Protein AF-A0A286T342-F1 (afdb_monomer_lite)

Structure (mmCIF, N/CA/C/O backbone):
data_AF-A0A286T342-F1
#
_entry.id   AF-A0A286T342-F1
#
loop_
_atom_site.group_PDB
_atom_site.id
_atom_site.type_symbol
_atom_site.label_atom_id
_atom_site.label_alt_id
_atom_site.label_comp_id
_atom_site.label_asym_id
_atom_site.label_entity_id
_atom_site.label_seq_id
_atom_site.pdbx_PDB_ins_code
_atom_site.Cartn_x
_atom_site.Cartn_y
_atom_site.Cartn_z
_atom_site.occupancy
_atom_site.B_iso_or_equiv
_atom_site.auth_seq_id
_atom_site.auth_comp_id
_atom_site.auth_asym_id
_atom_site.auth_atom_id
_atom_site.pdbx_PDB_model_num
ATOM 1 N N . MET A 1 1 ? 0.610 -14.278 -10.149 1.00 94.75 1 MET A N 1
ATOM 2 C CA . MET A 1 1 ? 1.791 -14.361 -11.038 1.00 94.75 1 MET A CA 1
ATOM 3 C C . MET A 1 1 ? 1.307 -14.224 -12.466 1.00 94.75 1 MET A C 1
ATOM 5 O O . MET A 1 1 ? 0.455 -15.020 -12.847 1.00 94.75 1 MET A O 1
ATOM 9 N N . ILE A 1 2 ? 1.783 -13.229 -13.224 1.00 97.62 2 ILE A N 1
ATOM 10 C CA . ILE A 1 2 ? 1.253 -12.946 -14.575 1.00 97.62 2 ILE A CA 1
ATOM 11 C C . ILE A 1 2 ? 1.541 -14.108 -15.536 1.00 97.62 2 ILE A C 1
ATOM 13 O O . ILE A 1 2 ? 0.712 -14.401 -16.389 1.00 97.62 2 ILE A O 1
ATOM 17 N N . ARG A 1 3 ? 2.636 -14.860 -15.329 1.00 97.88 3 ARG A N 1
ATOM 18 C CA . ARG A 1 3 ? 2.991 -16.021 -16.169 1.00 97.88 3 ARG A CA 1
ATOM 19 C C . ARG A 1 3 ? 1.974 -17.168 -16.157 1.00 97.88 3 ARG A C 1
ATOM 21 O O . ARG A 1 3 ? 2.159 -18.123 -16.893 1.00 97.88 3 ARG A O 1
ATOM 28 N N . ALA A 1 4 ? 0.964 -17.133 -15.283 1.00 97.38 4 ALA A N 1
ATOM 29 C CA . ALA A 1 4 ? -0.158 -18.079 -15.272 1.00 97.38 4 ALA A CA 1
ATOM 30 C C . ALA A 1 4 ? 0.229 -19.580 -15.335 1.00 97.38 4 ALA A C 1
ATOM 32 O O . ALA A 1 4 ? -0.485 -20.386 -15.920 1.00 97.38 4 ALA A O 1
ATOM 33 N N . GLY A 1 5 ? 1.353 -19.963 -14.716 1.00 97.50 5 GLY A N 1
ATOM 34 C CA . GLY A 1 5 ? 1.850 -21.347 -14.700 1.00 97.50 5 GLY A CA 1
ATOM 35 C C . GLY A 1 5 ? 2.885 -21.688 -15.780 1.00 97.50 5 GLY A C 1
ATOM 36 O O . GLY A 1 5 ? 3.392 -22.804 -15.786 1.00 97.50 5 GLY A O 1
ATOM 37 N N . ASP A 1 6 ? 3.263 -20.746 -16.647 1.00 98.00 6 ASP A N 1
ATOM 38 C CA . ASP A 1 6 ? 4.362 -20.926 -17.598 1.00 98.00 6 ASP A CA 1
ATOM 39 C C . ASP A 1 6 ? 5.728 -20.775 -16.908 1.00 98.00 6 ASP A C 1
ATOM 41 O O . ASP A 1 6 ? 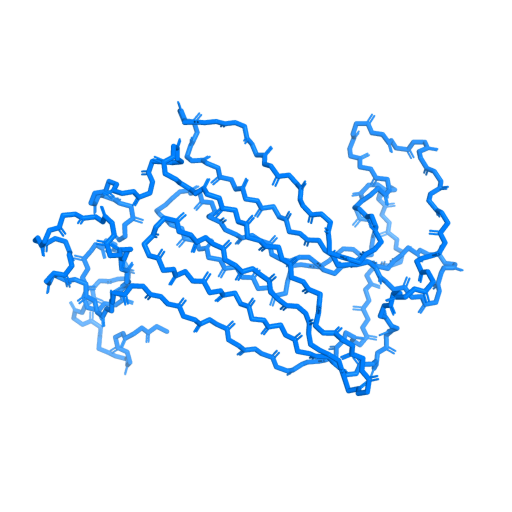6.230 -19.672 -16.681 1.00 98.00 6 ASP A O 1
ATOM 45 N N . TYR A 1 7 ? 6.347 -21.907 -16.576 1.00 96.94 7 TYR A N 1
ATOM 46 C CA . TYR A 1 7 ? 7.645 -21.960 -15.901 1.00 96.94 7 TYR A CA 1
ATOM 47 C C . TYR A 1 7 ? 8.847 -21.655 -16.809 1.00 96.94 7 TYR A C 1
ATOM 49 O O . TYR A 1 7 ? 9.965 -21.557 -16.302 1.00 96.94 7 TYR A O 1
ATOM 57 N N . SER A 1 8 ? 8.653 -21.466 -18.121 1.00 97.69 8 SER A N 1
ATOM 58 C CA . SER A 1 8 ? 9.721 -20.960 -18.994 1.00 97.69 8 SER A CA 1
ATOM 59 C C . SER A 1 8 ? 10.031 -19.480 -18.721 1.00 97.69 8 SER A C 1
ATOM 61 O O . SER A 1 8 ? 11.153 -19.017 -18.946 1.00 97.69 8 SER A O 1
ATOM 63 N N . VAL A 1 9 ? 9.065 -18.744 -18.155 1.00 97.88 9 VAL A N 1
ATOM 64 C CA . VAL A 1 9 ? 9.221 -17.349 -17.737 1.00 97.88 9 VAL A CA 1
ATOM 65 C C . VAL A 1 9 ? 9.747 -17.283 -16.301 1.00 97.88 9 VAL A C 1
ATOM 67 O O . VAL A 1 9 ? 9.142 -17.798 -15.355 1.00 97.88 9 VAL A O 1
ATOM 70 N N . LYS A 1 10 ? 10.885 -16.602 -16.120 1.00 96.88 10 LYS A N 1
ATOM 71 C CA . LYS A 1 10 ? 11.533 -16.423 -14.810 1.00 96.88 10 LYS A CA 1
ATOM 72 C C . LYS A 1 10 ? 10.636 -15.655 -13.836 1.00 96.88 10 LYS A C 1
ATOM 74 O O . LYS A 1 10 ? 9.947 -14.717 -14.220 1.00 96.88 10 LYS A O 1
ATOM 79 N N . ASP A 1 11 ? 10.735 -15.980 -12.548 1.00 95.75 11 ASP A N 1
ATOM 80 C CA . ASP A 1 11 ? 9.989 -15.275 -11.495 1.00 95.75 11 ASP A CA 1
ATOM 81 C C . ASP A 1 11 ? 10.382 -13.796 -11.358 1.00 95.75 11 ASP A C 1
ATOM 83 O O . ASP A 1 11 ? 9.529 -12.953 -11.096 1.00 95.75 11 ASP A O 1
ATOM 87 N N . LYS A 1 12 ? 11.669 -13.475 -11.544 1.00 94.75 12 LYS A N 1
ATOM 88 C CA . LYS A 1 12 ? 12.246 -12.141 -11.308 1.00 94.75 12 LYS A CA 1
ATOM 89 C C . LYS A 1 12 ? 12.705 -11.470 -12.604 1.00 94.75 12 LYS A C 1
ATOM 91 O O . LYS A 1 12 ? 13.171 -12.157 -13.519 1.00 94.75 12 LYS A O 1
ATOM 96 N N . GLY A 1 13 ? 12.695 -10.138 -12.600 1.00 93.44 13 GLY A N 1
ATOM 97 C CA . GLY A 1 13 ? 13.195 -9.290 -13.681 1.00 93.44 13 GLY A CA 1
ATOM 98 C C . GLY A 1 13 ? 12.117 -8.911 -14.696 1.00 93.44 13 GLY A C 1
ATOM 99 O O . GLY A 1 13 ? 11.062 -9.550 -14.749 1.00 93.44 13 GLY A O 1
ATOM 100 N N . VAL A 1 14 ? 12.432 -7.919 -15.536 1.00 94.19 14 VAL A N 1
ATOM 101 C CA . VAL A 1 14 ? 11.503 -7.368 -16.526 1.00 94.19 14 VAL A CA 1
ATOM 102 C C . VAL A 1 14 ? 11.226 -8.414 -17.585 1.00 94.19 14 VAL A C 1
ATOM 104 O O . VAL A 1 14 ? 12.036 -8.675 -18.473 1.00 94.19 14 VAL A O 1
ATOM 107 N N . ASN A 1 15 ? 10.083 -9.065 -17.453 1.00 95.56 15 ASN A N 1
ATOM 108 C CA . ASN A 1 15 ? 9.666 -10.150 -18.316 1.00 95.56 15 ASN A CA 1
ATOM 109 C C . ASN A 1 15 ? 8.139 -10.295 -18.250 1.00 95.56 15 ASN A C 1
ATOM 111 O O . ASN A 1 15 ? 7.447 -9.521 -17.587 1.00 95.56 15 ASN A O 1
ATOM 115 N N . LYS A 1 16 ? 7.603 -11.329 -18.898 1.00 97.25 16 LYS A N 1
ATOM 116 C CA . LYS A 1 16 ? 6.157 -11.567 -18.994 1.00 97.25 16 LYS A CA 1
ATOM 117 C C . LYS A 1 16 ? 5.477 -12.040 -17.701 1.00 97.25 16 LYS A C 1
ATOM 119 O O . LYS A 1 16 ? 4.269 -12.235 -17.697 1.00 97.25 16 LYS A O 1
ATOM 124 N N . ASN A 1 17 ? 6.212 -12.191 -16.602 1.00 97.94 17 ASN A N 1
ATOM 125 C CA . ASN A 1 17 ? 5.662 -12.503 -15.286 1.00 97.94 17 ASN A CA 1
ATOM 126 C C . ASN A 1 17 ? 5.457 -11.267 -14.391 1.00 97.94 17 ASN A C 1
ATOM 128 O O . ASN A 1 17 ? 4.650 -11.327 -13.459 1.00 97.94 17 ASN A O 1
ATOM 132 N N . ASN A 1 18 ? 6.169 -10.175 -14.670 1.00 97.62 18 ASN A N 1
ATOM 133 C CA . ASN A 1 18 ? 6.158 -8.948 -13.875 1.00 97.62 18 ASN A CA 1
ATOM 134 C C . ASN A 1 18 ? 5.621 -7.772 -14.700 1.00 97.62 18 ASN A C 1
ATOM 136 O O . ASN A 1 18 ? 5.380 -7.891 -15.901 1.00 97.62 18 ASN A O 1
ATOM 140 N N . TRP A 1 19 ? 5.398 -6.638 -14.053 1.00 97.56 19 TRP A N 1
ATOM 141 C CA . TRP A 1 19 ? 4.833 -5.434 -14.659 1.00 97.56 19 TRP A CA 1
ATOM 142 C C . TRP A 1 19 ? 5.705 -4.229 -14.322 1.00 97.56 19 TRP A C 1
ATOM 144 O O . TRP A 1 19 ? 6.428 -4.255 -13.330 1.00 97.56 19 TRP A O 1
ATOM 154 N N . ALA A 1 20 ? 5.651 -3.193 -15.152 1.00 97.06 20 ALA A N 1
ATOM 155 C CA . ALA A 1 20 ? 6.478 -2.002 -15.001 1.00 97.06 20 ALA A CA 1
ATOM 156 C C . ALA A 1 20 ? 5.631 -0.729 -15.025 1.00 97.06 20 ALA A C 1
ATOM 158 O O . ALA A 1 20 ? 4.562 -0.706 -15.625 1.00 97.06 20 ALA A O 1
ATOM 159 N N . PHE A 1 21 ? 6.108 0.352 -14.413 1.00 97.31 21 PHE A N 1
ATOM 160 C CA . PHE A 1 21 ? 5.406 1.639 -14.475 1.00 97.31 21 PHE A CA 1
ATOM 161 C C . PHE A 1 21 ? 5.490 2.243 -15.878 1.00 97.31 21 PHE A C 1
ATOM 163 O O . PHE A 1 21 ? 6.533 2.166 -16.526 1.00 97.31 21 PHE A O 1
ATOM 170 N N . SER A 1 22 ? 4.448 2.930 -16.339 1.00 97.94 22 SER A N 1
ATOM 171 C CA . SER A 1 22 ? 4.460 3.631 -17.634 1.00 97.94 22 SER A CA 1
ATOM 172 C C . SER A 1 22 ? 5.481 4.775 -17.710 1.00 97.94 22 SER A C 1
ATOM 174 O O . SER A 1 22 ? 5.816 5.227 -18.809 1.00 97.94 22 SER A O 1
ATOM 176 N N . SER A 1 23 ? 6.037 5.196 -16.569 1.00 97.25 23 SER A N 1
ATOM 177 C CA . SER A 1 23 ? 7.136 6.161 -16.456 1.00 97.25 23 SER A CA 1
ATOM 178 C C . SER A 1 23 ? 8.534 5.572 -16.713 1.00 97.25 23 SER A C 1
ATOM 180 O O . SER A 1 23 ? 9.493 6.338 -16.803 1.00 97.25 23 SER A O 1
ATOM 182 N N . THR A 1 24 ? 8.683 4.245 -16.846 1.00 96.25 24 THR A N 1
ATOM 183 C CA . THR A 1 24 ? 9.964 3.613 -17.222 1.00 96.25 24 THR A CA 1
ATOM 184 C C . THR A 1 24 ? 10.243 3.697 -18.732 1.00 96.25 24 THR A C 1
ATOM 186 O O . THR A 1 24 ? 9.445 4.231 -19.504 1.00 96.25 24 THR A O 1
ATOM 189 N N . THR A 1 25 ? 11.370 3.145 -19.192 1.00 96.38 25 THR A N 1
ATOM 190 C CA . THR A 1 25 ? 11.740 3.115 -20.617 1.00 96.38 25 THR A CA 1
ATOM 191 C C . THR A 1 25 ? 10.763 2.292 -21.466 1.00 96.38 25 THR A C 1
ATOM 193 O O . THR A 1 25 ? 10.174 1.312 -21.007 1.00 96.38 25 THR A O 1
ATOM 196 N N . LYS A 1 26 ? 10.619 2.645 -22.751 1.00 96.50 26 LYS A N 1
ATOM 197 C CA . LYS A 1 26 ? 9.747 1.908 -23.685 1.00 96.50 26 LYS A CA 1
ATOM 198 C C . LYS A 1 26 ? 10.164 0.448 -23.868 1.00 96.50 26 LYS A C 1
ATOM 200 O O . LYS A 1 26 ? 9.295 -0.416 -23.944 1.00 96.50 26 LYS A O 1
ATOM 205 N N . ASP A 1 27 ? 11.462 0.164 -23.837 1.00 96.06 27 ASP A N 1
ATOM 206 C CA . ASP A 1 27 ? 11.975 -1.205 -23.935 1.00 96.06 27 ASP A CA 1
ATOM 207 C C . ASP A 1 27 ? 11.559 -2.069 -22.740 1.00 96.06 27 ASP A C 1
ATOM 209 O O . ASP A 1 27 ? 11.205 -3.234 -22.917 1.00 96.06 27 ASP A O 1
ATOM 213 N N . ALA A 1 28 ? 11.563 -1.507 -21.527 1.00 95.69 28 ALA A N 1
ATOM 214 C CA . ALA A 1 28 ? 11.109 -2.225 -20.341 1.00 95.69 28 ALA A CA 1
ATOM 215 C C . ALA A 1 28 ? 9.585 -2.431 -20.361 1.00 95.69 28 ALA A C 1
ATOM 217 O O . ALA A 1 28 ? 9.120 -3.531 -20.065 1.00 95.69 28 ALA A O 1
ATOM 218 N N . GLN A 1 29 ? 8.816 -1.430 -20.808 1.00 97.00 29 GLN A N 1
ATOM 219 C CA . GLN A 1 29 ? 7.368 -1.572 -21.023 1.00 97.00 29 GLN A CA 1
ATOM 220 C C . GLN A 1 29 ? 7.051 -2.705 -22.015 1.00 97.00 29 GLN A C 1
ATOM 222 O O . GLN A 1 29 ? 6.167 -3.518 -21.761 1.00 97.00 29 GLN A O 1
ATOM 227 N N . ALA A 1 30 ? 7.797 -2.806 -23.121 1.00 97.25 30 ALA A N 1
ATOM 228 C CA . ALA A 1 30 ? 7.594 -3.847 -24.131 1.00 97.25 30 ALA A CA 1
ATOM 229 C C . ALA A 1 30 ? 7.929 -5.264 -23.617 1.00 97.25 30 ALA A C 1
ATOM 231 O O . ALA A 1 30 ? 7.294 -6.249 -24.014 1.00 97.25 30 ALA A O 1
ATOM 232 N N . GLN A 1 31 ? 8.915 -5.382 -22.724 1.00 96.62 31 GLN A N 1
ATOM 233 C CA . GLN A 1 31 ? 9.337 -6.659 -22.136 1.00 96.62 31 GLN A CA 1
ATOM 234 C C . GLN A 1 31 ? 8.409 -7.140 -21.014 1.00 96.62 31 GLN A C 1
ATOM 236 O O . GLN A 1 31 ? 8.209 -8.350 -20.873 1.00 96.62 31 GLN A O 1
ATOM 241 N N . ALA A 1 32 ? 7.813 -6.217 -20.259 1.00 97.31 32 ALA A N 1
ATOM 242 C CA . ALA A 1 32 ? 6.919 -6.523 -19.149 1.00 97.31 32 ALA A CA 1
ATOM 243 C C . ALA A 1 32 ? 5.647 -7.281 -19.587 1.00 97.31 32 ALA A C 1
ATOM 245 O O . ALA A 1 32 ? 5.215 -7.229 -20.745 1.00 97.31 32 ALA A O 1
ATOM 246 N N . GLY A 1 33 ? 5.049 -8.022 -18.654 1.00 97.56 33 GLY A N 1
ATOM 247 C CA . GLY A 1 33 ? 3.745 -8.679 -18.795 1.00 97.56 33 GLY A CA 1
ATOM 248 C C . GLY A 1 33 ? 2.558 -7.733 -18.594 1.00 97.56 33 GLY A C 1
ATOM 249 O O . GLY A 1 33 ? 1.439 -8.073 -18.964 1.00 97.56 33 GLY A O 1
ATOM 250 N N . GLY A 1 34 ? 2.805 -6.541 -18.051 1.00 97.88 34 GLY A N 1
ATOM 251 C CA . GLY A 1 34 ? 1.827 -5.469 -17.891 1.00 97.88 34 GLY A CA 1
ATOM 252 C C . GLY A 1 34 ? 2.516 -4.120 -17.696 1.00 97.88 34 GLY A C 1
ATOM 253 O O . GLY A 1 34 ? 3.690 -4.063 -17.318 1.00 97.88 34 GLY A O 1
ATOM 254 N N . VAL A 1 35 ? 1.789 -3.041 -17.968 1.00 98.06 35 VAL A N 1
ATOM 255 C CA . VAL A 1 35 ? 2.238 -1.670 -17.716 1.00 98.06 35 VAL A CA 1
ATOM 256 C C . VAL A 1 35 ? 1.241 -1.019 -16.773 1.00 98.06 35 VAL A C 1
ATOM 258 O O . VAL A 1 35 ? 0.038 -1.116 -17.016 1.00 98.06 35 VAL A O 1
ATOM 261 N N . ASP A 1 36 ? 1.758 -0.379 -15.724 1.00 98.38 36 ASP A N 1
ATOM 262 C CA . ASP A 1 36 ? 0.985 0.118 -14.588 1.00 98.38 36 ASP A CA 1
ATOM 263 C C . ASP A 1 36 ? 0.177 -0.997 -13.900 1.00 98.38 36 ASP A C 1
ATOM 265 O O . ASP A 1 36 ? 0.379 -2.188 -14.161 1.00 98.38 36 ASP A O 1
ATOM 269 N N . GLY A 1 37 ? -0.684 -0.648 -12.944 1.00 98.25 37 GLY A N 1
ATOM 270 C CA . GLY A 1 37 ? -1.426 -1.681 -12.236 1.00 98.25 37 GLY A CA 1
ATOM 271 C C . GLY A 1 37 ? -2.445 -1.172 -11.236 1.00 98.25 37 GLY A C 1
ATOM 272 O O . GLY A 1 37 ? -2.286 -0.125 -10.611 1.00 98.25 37 GLY A O 1
ATOM 273 N N . THR A 1 38 ? -3.482 -1.982 -11.051 1.00 98.81 38 THR A N 1
ATOM 274 C CA . THR A 1 38 ? -4.502 -1.792 -10.024 1.00 98.81 38 THR A CA 1
ATOM 275 C C . THR A 1 38 ? -4.691 -3.102 -9.273 1.00 98.81 38 THR A C 1
ATOM 277 O O . THR A 1 38 ? -4.965 -4.133 -9.884 1.00 98.81 38 THR A O 1
ATOM 280 N N . LEU A 1 39 ? -4.569 -3.052 -7.948 1.00 98.88 39 LEU A N 1
ATOM 281 C CA . LEU A 1 39 ? -5.002 -4.111 -7.043 1.00 98.88 39 LEU A CA 1
ATOM 282 C C . LEU A 1 39 ? -6.238 -3.627 -6.285 1.00 98.88 39 LEU A C 1
ATOM 284 O O . LEU A 1 39 ? -6.148 -2.674 -5.510 1.00 98.88 39 LEU A O 1
ATOM 288 N N . GLU A 1 40 ? -7.364 -4.300 -6.495 1.00 98.81 40 GLU A N 1
ATOM 289 C CA . GLU A 1 40 ? -8.603 -4.110 -5.740 1.00 98.81 40 GLU A CA 1
ATOM 290 C C . GLU A 1 40 ? -8.907 -5.370 -4.933 1.00 98.81 40 GLU A C 1
ATOM 292 O O . GLU A 1 40 ? -8.781 -6.489 -5.433 1.00 98.81 40 GLU A O 1
ATOM 297 N N . ALA A 1 41 ? -9.303 -5.188 -3.678 1.00 98.88 41 ALA A N 1
ATOM 298 C CA . ALA A 1 41 ? -9.741 -6.279 -2.824 1.00 98.88 41 ALA A CA 1
ATOM 299 C C . ALA A 1 41 ? -10.888 -5.822 -1.930 1.00 98.88 41 ALA A C 1
ATOM 301 O O . ALA A 1 41 ? -10.844 -4.720 -1.384 1.00 98.88 41 ALA A O 1
ATOM 302 N N . THR A 1 42 ? -11.864 -6.706 -1.737 1.00 98.88 42 THR A N 1
ATOM 303 C CA . THR A 1 42 ? -12.911 -6.589 -0.720 1.00 98.88 42 THR A CA 1
ATOM 304 C C . THR A 1 42 ? -12.658 -7.653 0.336 1.00 98.88 42 THR A C 1
ATOM 306 O O . THR A 1 42 ? -12.558 -8.838 0.018 1.00 98.88 42 THR A O 1
ATOM 309 N N . LEU A 1 43 ? -12.516 -7.234 1.589 1.00 98.88 43 LEU A N 1
ATOM 310 C CA . LEU A 1 43 ? -12.172 -8.111 2.700 1.00 98.88 43 LEU A CA 1
ATOM 311 C C . LEU A 1 43 ? -12.786 -7.618 4.010 1.00 98.88 43 LEU A C 1
ATOM 313 O O . LEU A 1 43 ? -13.334 -6.524 4.098 1.00 98.88 43 LEU A O 1
ATOM 317 N N . LYS A 1 44 ? -12.618 -8.426 5.049 1.00 98.75 44 LYS A N 1
ATOM 318 C CA . LYS A 1 44 ? -12.774 -8.038 6.449 1.00 98.75 44 LYS A CA 1
ATOM 319 C C . LYS A 1 44 ? -11.553 -8.523 7.219 1.00 98.75 44 LYS A C 1
ATOM 321 O O . LYS A 1 44 ? -10.931 -9.511 6.826 1.00 98.75 44 LYS A O 1
ATOM 326 N N . ILE A 1 45 ? -11.208 -7.845 8.309 1.00 98.81 45 ILE A N 1
ATOM 327 C CA . ILE A 1 45 ? -10.185 -8.345 9.234 1.00 98.81 45 ILE A CA 1
ATOM 328 C C . ILE A 1 45 ? -10.894 -9.129 10.325 1.00 98.81 45 ILE A C 1
ATOM 330 O O . ILE A 1 45 ? -11.654 -8.551 11.092 1.00 98.81 45 ILE A O 1
ATOM 334 N N . ASP A 1 46 ? -10.670 -10.437 10.395 1.00 98.69 46 ASP A N 1
ATOM 335 C CA . ASP A 1 46 ? -11.322 -11.266 11.415 1.00 98.69 46 ASP A CA 1
ATOM 336 C C . ASP A 1 46 ? -10.622 -11.162 12.776 1.00 98.69 46 ASP A C 1
ATOM 338 O O . ASP A 1 46 ? -11.274 -11.177 13.817 1.00 98.69 46 ASP A O 1
ATOM 342 N N . HIS A 1 47 ? -9.291 -11.044 12.784 1.00 98.31 47 HIS A N 1
ATOM 343 C CA . HIS A 1 47 ? -8.503 -10.986 14.010 1.00 98.31 47 HIS A CA 1
ATOM 344 C C . HIS A 1 47 ? -7.139 -10.321 13.783 1.00 98.31 47 HIS A C 1
ATOM 346 O O . HIS A 1 47 ? -6.554 -10.420 12.703 1.00 98.31 47 HIS A O 1
ATOM 352 N N . THR A 1 48 ? -6.593 -9.706 14.831 1.00 98.00 48 THR A N 1
ATOM 353 C CA . THR A 1 48 ? -5.212 -9.204 14.885 1.00 98.00 48 THR A CA 1
ATOM 354 C C . THR A 1 48 ? -4.542 -9.635 16.182 1.00 98.00 48 THR A C 1
ATOM 356 O O . THR A 1 48 ? -5.212 -9.930 17.165 1.00 98.00 48 THR A O 1
ATOM 359 N N . THR A 1 49 ? -3.212 -9.657 16.227 1.00 97.88 49 THR A N 1
ATOM 360 C CA . THR A 1 49 ? -2.492 -9.987 17.466 1.00 97.88 49 THR A CA 1
ATOM 361 C C . THR A 1 49 ? -2.867 -9.033 18.604 1.00 97.88 49 THR A C 1
ATOM 363 O O . THR A 1 49 ? -2.960 -7.826 18.395 1.00 97.88 49 THR A O 1
ATOM 366 N N . ALA A 1 50 ? -3.052 -9.569 19.813 1.00 94.69 50 ALA A N 1
ATOM 367 C CA . ALA A 1 50 ? -3.366 -8.795 21.021 1.00 94.69 50 ALA A CA 1
ATOM 368 C C . ALA A 1 50 ? -2.185 -8.705 22.011 1.00 94.69 50 ALA A C 1
ATOM 370 O O . ALA A 1 50 ? -2.283 -8.044 23.041 1.00 94.69 50 ALA A O 1
ATOM 371 N N . THR A 1 51 ? -1.064 -9.366 21.706 1.00 96.75 51 THR A N 1
ATOM 372 C CA . THR A 1 51 ? 0.136 -9.449 22.550 1.00 96.75 51 THR A CA 1
ATOM 373 C C . THR A 1 51 ? 1.400 -9.135 21.746 1.00 96.75 51 THR A C 1
ATOM 375 O O . THR A 1 51 ? 1.399 -9.201 20.513 1.00 96.75 51 THR A O 1
ATOM 378 N N . GLY A 1 52 ? 2.475 -8.753 22.440 1.00 96.06 52 GLY A N 1
ATOM 379 C CA . GLY A 1 52 ? 3.759 -8.364 21.847 1.00 96.06 52 GLY A CA 1
ATOM 380 C C . GLY A 1 52 ? 4.210 -6.968 22.278 1.00 96.06 52 GLY A C 1
ATOM 381 O O . GLY A 1 52 ? 3.660 -6.381 23.206 1.00 96.06 52 GLY A O 1
ATOM 382 N N . ASN A 1 53 ? 5.219 -6.421 21.601 1.00 97.69 53 ASN A N 1
ATOM 383 C CA . ASN A 1 53 ? 5.689 -5.064 21.884 1.00 97.69 53 ASN A CA 1
ATOM 384 C C . ASN A 1 53 ? 4.638 -4.021 21.474 1.00 97.69 53 ASN A C 1
ATOM 386 O O . ASN A 1 53 ? 3.976 -4.180 20.448 1.00 97.69 53 ASN A O 1
ATOM 390 N N . VAL A 1 54 ? 4.540 -2.911 22.214 1.00 96.44 54 VAL A N 1
ATOM 391 C CA . VAL A 1 54 ? 3.5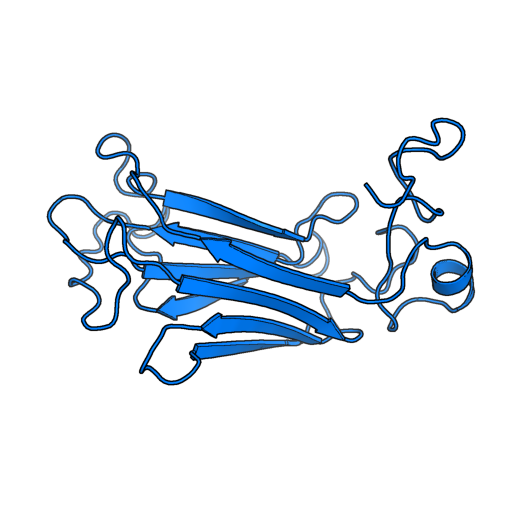27 -1.858 21.984 1.00 96.44 54 VAL A CA 1
ATOM 392 C C . VAL A 1 54 ? 3.535 -1.307 20.558 1.00 96.44 54 VAL A C 1
ATOM 394 O O . VAL A 1 54 ? 2.485 -0.999 20.008 1.00 96.44 54 VAL A O 1
ATOM 397 N N . TYR A 1 55 ? 4.699 -1.258 19.912 1.00 96.75 55 TYR A N 1
ATOM 398 C CA . TYR A 1 55 ? 4.842 -0.804 18.531 1.00 96.75 55 TYR A CA 1
ATOM 399 C C . TYR A 1 55 ? 4.566 -1.892 17.482 1.00 96.75 55 TYR A C 1
ATOM 401 O O . TYR A 1 55 ? 4.630 -1.602 16.293 1.00 96.75 55 TYR A O 1
ATOM 409 N N . GLN A 1 56 ? 4.285 -3.136 17.890 1.00 97.88 56 GLN A N 1
ATOM 410 C CA . GLN A 1 56 ? 4.025 -4.285 17.014 1.00 97.88 56 GLN A CA 1
ATOM 411 C C . GLN A 1 56 ? 2.575 -4.764 17.042 1.00 97.88 56 GLN A C 1
ATOM 413 O O . GLN A 1 56 ? 2.061 -5.121 15.981 1.00 97.88 56 GLN A O 1
ATOM 418 N N . ILE A 1 57 ? 1.947 -4.760 18.222 1.00 97.44 57 ILE A N 1
ATOM 419 C CA . ILE A 1 57 ? 0.620 -5.342 18.464 1.00 97.44 57 ILE A CA 1
ATOM 420 C C . ILE A 1 57 ? -0.419 -4.822 17.465 1.00 97.44 57 ILE A C 1
ATOM 422 O O . ILE A 1 57 ? -0.461 -3.623 17.152 1.00 97.44 57 ILE A O 1
ATOM 426 N N . GLY A 1 58 ? -1.274 -5.737 17.004 1.00 98.06 58 GLY A N 1
ATOM 427 C CA . GLY A 1 58 ? -2.482 -5.408 16.265 1.00 98.06 58 GLY A CA 1
ATOM 428 C C . GLY A 1 58 ? -2.275 -5.138 14.783 1.00 98.06 58 GLY A C 1
ATOM 429 O O . GLY A 1 58 ? -3.246 -4.842 14.099 1.00 98.06 58 GLY A O 1
ATOM 430 N N . ARG A 1 59 ? -1.035 -5.189 14.283 1.00 98.31 59 ARG A N 1
ATOM 431 C CA . ARG A 1 59 ? -0.682 -4.793 12.911 1.00 98.31 59 ARG A CA 1
ATOM 432 C C . ARG A 1 59 ? -0.698 -5.969 11.946 1.00 98.31 59 ARG A C 1
ATOM 434 O O . ARG A 1 59 ? -0.148 -7.025 12.246 1.00 98.31 59 ARG A O 1
ATOM 441 N N . VAL A 1 60 ? -1.218 -5.733 10.747 1.00 98.69 60 VAL A N 1
ATOM 442 C CA . VAL A 1 60 ? -1.164 -6.665 9.615 1.00 98.69 60 VAL A CA 1
ATOM 443 C C . VAL A 1 60 ? -1.020 -5.888 8.304 1.00 98.69 60 VAL A C 1
ATOM 445 O O . VAL A 1 60 ? -1.663 -4.855 8.128 1.00 98.69 60 VAL A O 1
ATOM 448 N N . ILE A 1 61 ? -0.162 -6.361 7.395 1.00 98.88 61 ILE A N 1
ATOM 449 C CA . ILE A 1 61 ? -0.102 -5.870 6.008 1.00 98.88 61 ILE A CA 1
ATOM 450 C C . ILE A 1 61 ? -1.141 -6.641 5.201 1.00 98.88 61 ILE A C 1
ATOM 452 O O . ILE A 1 61 ? -1.162 -7.868 5.248 1.00 98.88 61 ILE A O 1
ATOM 456 N N . ILE A 1 62 ? -1.987 -5.927 4.464 1.00 98.88 62 ILE A N 1
ATOM 457 C CA . ILE A 1 62 ? -3.132 -6.506 3.739 1.00 98.88 62 ILE A CA 1
ATOM 458 C C . ILE A 1 62 ? -3.036 -6.347 2.220 1.00 98.88 62 ILE A C 1
ATOM 460 O O . ILE A 1 62 ? -3.840 -6.924 1.493 1.00 98.88 62 ILE A O 1
ATOM 464 N N . GLY A 1 63 ? -2.060 -5.579 1.738 1.00 98.81 63 GLY A N 1
ATOM 465 C CA . GLY A 1 63 ? -1.797 -5.357 0.321 1.00 98.81 63 GLY A CA 1
ATOM 466 C C . GLY A 1 63 ? -0.437 -4.697 0.127 1.00 98.81 63 GLY A C 1
ATOM 467 O O . GLY A 1 63 ? 0.019 -3.938 0.986 1.00 98.81 63 GLY A O 1
ATOM 468 N N . GLN A 1 64 ? 0.226 -5.003 -0.985 1.00 98.81 64 GLN A N 1
ATOM 469 C CA . GLN A 1 64 ? 1.566 -4.495 -1.259 1.00 98.81 64 GLN A CA 1
ATOM 470 C C . GLN A 1 64 ? 1.871 -4.410 -2.754 1.00 98.81 64 GLN A C 1
ATOM 472 O O . GLN A 1 64 ? 1.353 -5.187 -3.554 1.00 98.81 64 GLN A O 1
ATOM 477 N N . ILE A 1 65 ? 2.781 -3.501 -3.094 1.00 98.56 65 ILE A N 1
ATOM 478 C CA . ILE A 1 65 ? 3.571 -3.530 -4.324 1.00 98.56 65 ILE A CA 1
ATOM 479 C C . ILE A 1 65 ? 5.010 -3.783 -3.885 1.00 98.56 65 ILE A C 1
ATOM 481 O O . ILE A 1 65 ? 5.506 -3.096 -2.995 1.00 98.56 65 ILE A O 1
ATOM 485 N N . HIS A 1 66 ? 5.676 -4.751 -4.509 1.00 97.31 66 HIS A N 1
ATOM 486 C CA . HIS A 1 66 ? 7.058 -5.105 -4.204 1.00 97.31 66 HIS A CA 1
ATOM 487 C C . HIS A 1 66 ? 7.880 -5.064 -5.497 1.00 97.31 66 HIS A C 1
ATOM 489 O O . HIS A 1 66 ? 7.524 -5.729 -6.468 1.00 97.31 66 HIS A O 1
ATOM 495 N N . ALA A 1 67 ? 8.956 -4.274 -5.509 1.00 95.31 67 ALA A N 1
ATOM 496 C CA . ALA A 1 67 ? 9.895 -4.184 -6.629 1.00 95.31 67 ALA A CA 1
ATOM 497 C C . ALA A 1 67 ? 11.033 -5.211 -6.454 1.00 95.31 67 ALA A C 1
ATOM 499 O O . ALA A 1 67 ? 10.890 -6.203 -5.742 1.00 95.31 67 ALA A O 1
ATOM 500 N N . THR A 1 68 ? 12.201 -5.009 -7.065 1.00 92.81 68 THR A N 1
ATOM 501 C CA . THR A 1 68 ? 13.330 -5.946 -6.899 1.00 92.81 68 THR A CA 1
ATOM 502 C C . THR A 1 68 ? 13.822 -6.072 -5.445 1.00 92.81 68 THR A C 1
ATOM 504 O O . THR A 1 68 ? 14.257 -7.157 -5.049 1.00 92.81 68 THR A O 1
ATOM 507 N N . LYS A 1 69 ? 13.818 -4.981 -4.661 1.00 94.19 69 LYS A N 1
ATOM 508 C CA . LYS A 1 69 ? 14.400 -4.940 -3.298 1.00 94.19 69 LYS A CA 1
ATOM 509 C C . LYS A 1 69 ? 13.660 -4.080 -2.271 1.00 94.19 69 LYS A C 1
ATOM 511 O O . LYS A 1 69 ? 13.979 -4.202 -1.095 1.00 94.19 69 LYS A O 1
ATOM 516 N N . ASP A 1 70 ? 12.774 -3.208 -2.724 1.00 96.88 70 ASP A N 1
ATOM 517 C CA . ASP A 1 70 ? 12.128 -2.166 -1.926 1.00 96.88 70 ASP A CA 1
ATOM 518 C C . ASP A 1 70 ? 10.611 -2.223 -2.219 1.00 96.88 70 ASP A C 1
ATOM 520 O O . ASP A 1 70 ? 10.195 -2.789 -3.246 1.00 96.88 70 ASP A O 1
ATOM 524 N N . GLU A 1 71 ? 9.775 -1.656 -1.348 1.00 98.06 71 GLU A N 1
ATOM 525 C CA . GLU A 1 71 ? 8.313 -1.721 -1.500 1.00 98.06 71 GLU A CA 1
ATOM 526 C C . GLU A 1 71 ? 7.660 -0.363 -1.823 1.00 98.06 71 GLU A C 1
ATOM 528 O O . GLU A 1 71 ? 7.415 0.448 -0.921 1.00 98.06 71 GLU A O 1
ATOM 533 N N . PRO A 1 72 ? 7.254 -0.117 -3.092 1.00 98.31 72 PRO A N 1
ATOM 534 C CA . PRO A 1 72 ? 6.512 1.090 -3.455 1.00 98.31 72 PRO A CA 1
ATOM 535 C C . PRO A 1 72 ? 5.270 1.344 -2.595 1.00 98.31 72 PRO A C 1
ATOM 537 O O . PRO A 1 72 ? 4.908 2.501 -2.382 1.00 98.31 72 PRO A O 1
ATOM 540 N N . CYS A 1 73 ? 4.612 0.291 -2.102 1.00 98.81 73 CYS A N 1
ATOM 541 C CA . CYS A 1 73 ? 3.478 0.417 -1.195 1.00 98.81 73 CYS A CA 1
ATOM 542 C C . CYS A 1 73 ? 3.369 -0.799 -0.271 1.00 98.81 73 CYS A C 1
ATOM 544 O O . CYS A 1 73 ? 3.394 -1.935 -0.743 1.00 98.81 73 CYS A O 1
ATOM 546 N N . ARG A 1 74 ? 3.148 -0.559 1.025 1.00 98.88 74 ARG A N 1
ATOM 547 C CA . ARG A 1 74 ? 2.670 -1.567 1.985 1.00 98.88 74 ARG A CA 1
ATOM 548 C C . ARG A 1 74 ? 1.487 -0.993 2.754 1.00 98.88 74 ARG A C 1
ATOM 550 O O . ARG A 1 74 ? 1.658 -0.032 3.502 1.00 98.88 74 ARG A O 1
ATOM 557 N N . LEU A 1 75 ? 0.297 -1.550 2.547 1.00 98.94 75 LEU A N 1
ATOM 558 C CA . LEU A 1 75 ? -0.952 -1.12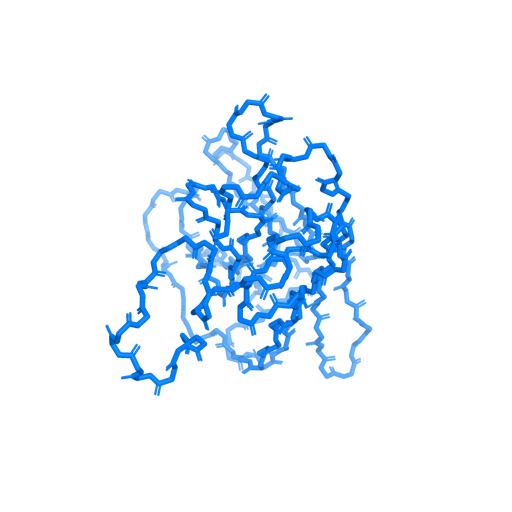8 3.181 1.00 98.94 75 LEU A CA 1
ATOM 559 C C . LEU A 1 75 ? -1.195 -1.938 4.454 1.00 98.94 75 LEU A C 1
ATOM 561 O O . LEU A 1 75 ? -1.201 -3.168 4.421 1.00 98.94 75 LEU A O 1
ATOM 565 N N . TYR A 1 76 ? -1.423 -1.243 5.563 1.00 98.94 76 TYR A N 1
ATOM 566 C CA . TYR A 1 76 ? -1.588 -1.814 6.891 1.00 98.94 76 TYR A CA 1
ATOM 567 C C . TYR A 1 76 ? -3.006 -1.605 7.420 1.00 98.94 76 TYR A C 1
ATOM 569 O O . TYR A 1 76 ? -3.589 -0.531 7.261 1.00 98.94 76 TYR A O 1
ATOM 577 N N . TYR A 1 77 ? -3.492 -2.608 8.147 1.00 98.88 77 TYR A N 1
ATOM 578 C CA . TYR A 1 77 ? -4.524 -2.459 9.168 1.00 98.88 77 TYR A CA 1
ATOM 579 C C . TYR A 1 77 ? -3.880 -2.569 10.551 1.00 98.88 77 TYR A C 1
ATOM 581 O O . TYR A 1 77 ? -2.950 -3.362 10.750 1.00 98.88 77 TYR A O 1
ATOM 589 N N . ARG A 1 78 ? -4.376 -1.791 11.517 1.00 98.75 78 ARG A N 1
ATOM 590 C CA . ARG A 1 78 ? -3.965 -1.912 12.916 1.00 98.75 78 ARG A CA 1
ATOM 591 C C . ARG A 1 78 ? -5.108 -1.703 13.896 1.00 98.75 78 ARG A C 1
ATOM 593 O O . ARG A 1 78 ? -5.667 -0.614 13.923 1.00 98.75 78 ARG A O 1
ATOM 600 N N . LEU A 1 79 ? -5.346 -2.664 14.784 1.00 98.56 79 LEU A N 1
ATOM 601 C CA . LEU A 1 79 ? -6.252 -2.508 15.926 1.00 98.56 79 LEU A CA 1
ATOM 602 C C . LEU A 1 79 ? -5.490 -2.625 17.249 1.00 98.56 79 LEU A C 1
ATOM 604 O O . LEU A 1 79 ? -4.860 -3.646 17.511 1.00 98.56 79 LEU A O 1
ATOM 608 N N . LEU A 1 80 ? -5.527 -1.586 18.085 1.00 98.19 80 LEU A N 1
ATOM 609 C CA . LEU A 1 80 ? -4.868 -1.621 19.393 1.00 98.19 80 LEU A CA 1
ATOM 610 C C . LEU A 1 80 ? -5.733 -2.350 20.436 1.00 98.19 80 LEU A C 1
ATOM 612 O O . LEU A 1 80 ? -6.960 -2.243 20.388 1.00 98.19 80 LEU A O 1
ATOM 616 N N . PRO A 1 81 ? -5.126 -3.045 21.417 1.00 95.88 81 PRO A N 1
ATOM 617 C CA . PRO A 1 81 ? -5.874 -3.653 22.512 1.00 95.88 81 PRO A CA 1
ATOM 618 C C . PRO A 1 81 ? -6.729 -2.624 23.259 1.00 95.88 81 PRO A C 1
ATOM 620 O O . PRO A 1 81 ? -6.257 -1.534 23.580 1.00 95.88 81 PRO A O 1
ATOM 623 N N . GLY A 1 82 ? -7.979 -2.986 23.546 1.00 95.12 82 GLY A N 1
ATOM 624 C CA . GLY A 1 82 ? -8.947 -2.115 24.220 1.00 95.12 82 GLY A CA 1
ATOM 625 C C . GLY A 1 82 ? -9.686 -1.137 23.301 1.00 95.12 82 GLY A C 1
ATOM 626 O O . GLY A 1 82 ? -10.640 -0.518 23.760 1.00 95.12 82 GLY A O 1
ATOM 627 N N . GLN A 1 83 ? -9.296 -1.023 22.027 1.00 97.88 83 GLN A N 1
ATOM 628 C CA . GLN A 1 83 ? -10.075 -0.314 21.009 1.00 97.88 83 GLN A CA 1
ATOM 629 C C . GLN A 1 83 ? -11.007 -1.283 20.275 1.00 97.88 83 GLN A C 1
ATOM 631 O O . GLN A 1 83 ? -10.727 -2.480 20.177 1.00 97.88 83 GLN A O 1
ATOM 636 N N . THR A 1 84 ? -12.102 -0.761 19.728 1.00 98.38 84 THR A N 1
ATOM 637 C CA . THR A 1 84 ? -13.065 -1.532 18.923 1.00 98.38 84 THR A CA 1
ATOM 638 C C . THR A 1 84 ? -12.895 -1.333 17.418 1.00 98.38 84 THR A C 1
ATOM 640 O O . THR A 1 84 ? -13.344 -2.167 16.628 1.00 98.38 84 THR A O 1
ATOM 643 N N . LYS A 1 85 ? -12.200 -0.264 17.009 1.00 98.62 85 LYS A N 1
ATOM 644 C CA . LYS A 1 85 ? -11.976 0.100 15.606 1.00 98.62 85 LYS A CA 1
ATOM 645 C C . LYS A 1 85 ? -10.501 0.298 15.289 1.00 98.62 85 LYS A C 1
ATOM 647 O O . LYS A 1 85 ? -9.767 0.954 16.024 1.00 98.62 85 LYS A O 1
ATOM 652 N N . GLY A 1 86 ? -10.078 -0.261 14.161 1.00 98.62 86 GLY A N 1
ATOM 653 C CA . GLY A 1 86 ? -8.709 -0.202 13.676 1.00 98.62 86 GLY A CA 1
ATOM 654 C C . GLY A 1 86 ? -8.435 0.988 12.760 1.00 98.62 86 GLY A C 1
ATOM 655 O O . GLY A 1 86 ? -9.332 1.559 12.138 1.00 98.62 86 GLY A O 1
ATOM 656 N N . SER A 1 87 ? -7.156 1.338 12.670 1.00 98.81 87 SER A N 1
ATOM 657 C CA . SER A 1 87 ? -6.591 2.326 11.754 1.00 98.81 87 SER A CA 1
ATOM 658 C C . SER A 1 87 ? -6.149 1.680 10.437 1.00 98.81 87 SER A C 1
ATOM 660 O O . SER A 1 87 ? -5.731 0.521 10.413 1.00 98.81 87 SER A O 1
ATOM 662 N N . ILE A 1 88 ? -6.166 2.464 9.357 1.00 98.88 88 ILE A N 1
ATOM 663 C CA . ILE A 1 88 ? -5.616 2.115 8.044 1.00 98.88 88 ILE A CA 1
ATOM 664 C C . ILE A 1 88 ? -4.576 3.159 7.636 1.00 98.88 88 ILE A C 1
ATOM 666 O O . ILE A 1 88 ? -4.830 4.367 7.643 1.00 98.88 88 ILE A O 1
ATOM 670 N N . TYR A 1 89 ? -3.398 2.695 7.243 1.00 98.88 89 TYR A N 1
ATOM 671 C CA . TYR A 1 89 ? -2.297 3.540 6.790 1.00 98.88 89 TYR A CA 1
ATOM 672 C C . TYR A 1 89 ? -1.389 2.747 5.857 1.00 98.88 89 TYR A C 1
ATOM 674 O O . TYR A 1 89 ? -1.420 1.521 5.852 1.00 98.88 89 TYR A O 1
ATOM 682 N N . PHE A 1 90 ? -0.555 3.424 5.081 1.00 98.94 90 PHE A N 1
ATOM 683 C CA . PHE A 1 90 ? 0.436 2.752 4.248 1.00 98.94 90 PHE A CA 1
ATOM 684 C C . PHE A 1 90 ? 1.805 3.408 4.350 1.00 98.94 90 PHE A C 1
ATOM 686 O O . PHE A 1 90 ? 1.925 4.588 4.691 1.00 98.94 90 PHE A O 1
ATOM 693 N N . ALA A 1 91 ? 2.826 2.614 4.049 1.00 98.81 91 ALA A N 1
ATOM 694 C CA . ALA A 1 91 ? 4.172 3.095 3.805 1.00 98.81 91 ALA A CA 1
ATOM 695 C C . ALA A 1 91 ? 4.430 3.142 2.296 1.00 98.81 91 ALA A C 1
ATOM 697 O O . ALA A 1 91 ? 4.094 2.193 1.583 1.00 98.81 91 ALA A O 1
ATOM 698 N N . HIS A 1 92 ? 5.026 4.234 1.829 1.00 98.81 92 HIS A N 1
ATOM 699 C CA . HIS A 1 92 ? 5.729 4.296 0.555 1.00 98.81 92 HIS A CA 1
ATOM 700 C C . HIS A 1 92 ? 7.229 4.307 0.852 1.00 98.81 92 HIS A C 1
ATOM 702 O O . HIS A 1 92 ? 7.723 5.239 1.491 1.00 98.81 92 HIS A O 1
ATOM 708 N N . GLU A 1 93 ? 7.954 3.286 0.404 1.00 98.44 93 GLU A N 1
ATOM 709 C CA . GLU A 1 93 ? 9.408 3.239 0.508 1.00 98.44 93 GLU A CA 1
ATOM 710 C C . GLU A 1 93 ? 10.022 3.635 -0.843 1.00 98.44 93 GLU A C 1
ATOM 712 O O . GLU A 1 93 ? 9.892 2.896 -1.818 1.00 98.44 93 GLU A O 1
ATOM 717 N N . PRO A 1 94 ? 10.685 4.799 -0.961 1.00 98.06 94 PRO A N 1
ATOM 718 C CA . PRO A 1 94 ? 11.612 5.045 -2.057 1.00 98.06 94 PRO A CA 1
ATOM 719 C C . PRO A 1 94 ? 12.762 4.045 -2.008 1.00 98.06 94 PRO A C 1
ATOM 721 O O . PRO A 1 94 ? 13.205 3.678 -0.923 1.00 98.06 94 PRO A O 1
ATOM 724 N N . ARG A 1 95 ? 13.340 3.693 -3.159 1.00 96.25 95 ARG A N 1
ATOM 725 C CA . ARG A 1 95 ? 14.551 2.857 -3.176 1.00 96.25 95 ARG A CA 1
ATOM 726 C C . ARG A 1 95 ? 15.618 3.442 -2.253 1.00 96.25 95 ARG A C 1
ATOM 728 O O . ARG A 1 95 ? 15.805 4.656 -2.238 1.00 96.25 95 ARG A O 1
ATOM 735 N N . LYS A 1 96 ? 16.404 2.603 -1.572 1.00 92.50 96 LYS A N 1
ATOM 736 C CA . LYS A 1 96 ? 17.381 3.001 -0.525 1.00 92.50 96 LYS A CA 1
ATOM 737 C C . LYS A 1 96 ? 18.228 4.275 -0.757 1.00 92.50 96 LYS A C 1
ATOM 739 O O . LYS A 1 96 ? 18.635 4.918 0.206 1.00 92.50 96 LYS A O 1
ATOM 744 N N . LYS A 1 97 ? 18.559 4.633 -2.006 1.00 94.06 97 LYS A N 1
ATOM 745 C CA . LYS A 1 97 ? 19.356 5.836 -2.353 1.00 94.06 97 LYS A CA 1
ATOM 746 C C . LYS A 1 97 ? 18.528 7.086 -2.692 1.00 94.06 97 LYS A C 1
ATOM 748 O O . LYS A 1 97 ? 19.109 8.141 -2.918 1.00 94.06 97 LYS A O 1
ATOM 753 N N . PHE A 1 98 ? 17.210 6.960 -2.769 1.00 96.50 98 PHE A N 1
ATOM 754 C CA . PHE A 1 98 ? 16.292 7.952 -3.327 1.00 96.50 98 PHE A CA 1
ATOM 755 C C . PHE A 1 98 ? 15.455 8.661 -2.261 1.00 96.50 98 PHE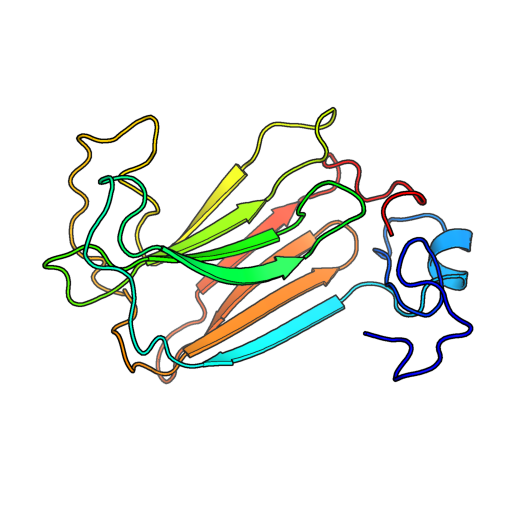 A C 1
ATOM 757 O O . PHE A 1 98 ? 14.938 9.748 -2.501 1.00 96.50 98 PHE A O 1
ATOM 764 N N . GLY A 1 99 ? 15.361 8.107 -1.054 1.00 96.12 99 GLY A N 1
ATOM 765 C CA . GLY A 1 99 ? 14.670 8.775 0.037 1.00 96.12 99 GLY A CA 1
ATOM 766 C C . GLY A 1 99 ? 14.521 7.904 1.269 1.00 96.12 99 GLY A C 1
ATOM 767 O O . GLY A 1 99 ? 14.940 6.751 1.298 1.00 96.12 99 GLY A O 1
ATOM 768 N N . LYS A 1 100 ? 13.921 8.497 2.301 1.00 97.19 100 LYS A N 1
ATOM 769 C CA . LYS A 1 100 ? 13.441 7.764 3.470 1.00 97.19 100 LYS A CA 1
ATOM 770 C C . LYS A 1 100 ? 12.020 7.282 3.210 1.00 97.19 100 LYS A C 1
ATOM 772 O O . LYS A 1 100 ? 11.281 7.910 2.452 1.00 97.19 100 LYS A O 1
ATOM 777 N N . GLU A 1 101 ? 11.653 6.211 3.893 1.00 97.94 101 GLU A N 1
ATOM 778 C CA . GLU A 1 101 ? 10.283 5.727 3.962 1.00 97.94 101 GLU A CA 1
ATOM 779 C C . GLU A 1 101 ? 9.310 6.818 4.429 1.00 97.94 101 GLU A C 1
ATOM 781 O O . GLU A 1 101 ? 9.611 7.619 5.319 1.00 97.94 101 GLU A O 1
ATOM 786 N N . GLN A 1 102 ? 8.133 6.835 3.810 1.00 98.38 102 GLN A N 1
ATOM 787 C CA . GLN A 1 102 ? 7.086 7.823 4.022 1.00 98.38 102 GLN A CA 1
ATOM 788 C C . GLN A 1 102 ? 5.831 7.120 4.532 1.00 98.38 102 GLN A C 1
ATOM 790 O O . GLN A 1 102 ? 5.357 6.164 3.923 1.00 98.38 102 GLN A O 1
ATOM 795 N N . TRP A 1 103 ? 5.277 7.607 5.641 1.00 98.44 103 TRP A N 1
ATOM 796 C CA . TRP A 1 103 ? 4.089 7.033 6.269 1.00 98.44 103 TRP A CA 1
ATOM 797 C C . TRP A 1 103 ? 2.872 7.921 6.030 1.00 98.44 103 TRP A C 1
ATOM 799 O O . TRP A 1 103 ? 2.874 9.108 6.362 1.00 98.44 103 TRP A O 1
ATOM 809 N N . HIS A 1 104 ? 1.807 7.334 5.494 1.00 98.69 104 HIS A N 1
ATOM 810 C CA . HIS A 1 104 ? 0.590 8.043 5.123 1.00 98.69 104 HIS A CA 1
ATOM 811 C C . HIS A 1 104 ? -0.620 7.437 5.826 1.00 98.69 104 HIS A C 1
ATOM 813 O O . HIS A 1 104 ? -0.933 6.258 5.668 1.00 98.69 104 HIS A O 1
ATOM 819 N N . ARG A 1 105 ? -1.313 8.262 6.611 1.00 98.38 105 ARG A N 1
ATOM 820 C CA . ARG A 1 105 ? -2.543 7.883 7.310 1.00 98.38 105 ARG A CA 1
ATOM 821 C C . ARG A 1 105 ? -3.727 8.051 6.362 1.00 98.38 105 ARG A C 1
ATOM 823 O O . ARG A 1 105 ? -3.830 9.091 5.714 1.00 98.38 105 ARG A O 1
ATOM 830 N N . LEU A 1 106 ? -4.594 7.044 6.300 1.00 98.62 106 LEU A N 1
ATOM 831 C CA . LEU A 1 106 ? -5.894 7.132 5.630 1.00 98.62 106 LEU A CA 1
ATOM 832 C C . LEU A 1 106 ? -6.987 7.268 6.691 1.00 98.62 106 LEU A C 1
ATOM 834 O O . LEU A 1 106 ? -7.735 8.235 6.685 1.00 98.62 106 LEU A O 1
ATOM 838 N N . ILE A 1 107 ? -7.013 6.348 7.656 1.00 98.62 107 ILE A N 1
ATOM 839 C CA . ILE A 1 107 ? -7.964 6.342 8.770 1.00 98.62 107 ILE A CA 1
ATOM 840 C C . ILE A 1 107 ? -7.182 6.130 10.065 1.00 98.62 107 ILE A C 1
ATOM 842 O O . ILE A 1 107 ? -6.430 5.164 10.185 1.00 98.62 107 ILE A O 1
ATOM 846 N N . GLY A 1 108 ? -7.352 7.019 11.043 1.00 98.25 108 GLY A N 1
ATOM 847 C CA . GLY A 1 108 ? -6.653 6.920 12.324 1.00 98.25 108 GLY A CA 1
ATOM 848 C C . GLY A 1 108 ? -5.142 7.148 12.218 1.00 98.25 108 GLY A C 1
ATOM 849 O O . GLY A 1 108 ? -4.677 8.054 11.522 1.00 98.25 108 GLY A O 1
ATOM 850 N N . THR A 1 109 ? -4.354 6.364 12.955 1.00 97.94 109 THR A N 1
ATOM 851 C CA . THR A 1 109 ? -2.902 6.557 13.079 1.00 97.94 109 THR A CA 1
ATOM 852 C C . THR A 1 109 ? -2.138 5.240 13.142 1.00 97.94 109 THR A C 1
ATOM 854 O O . THR A 1 109 ? -2.648 4.218 13.584 1.00 97.94 109 THR A O 1
ATOM 857 N N . GLN A 1 110 ? -0.874 5.282 12.718 1.00 97.62 110 GLN A N 1
ATOM 858 C CA . GLN A 1 110 ? 0.049 4.154 12.836 1.00 97.62 110 GLN A CA 1
ATOM 859 C C . GLN A 1 110 ? 0.670 4.026 14.236 1.00 97.62 110 GLN A C 1
ATOM 861 O O . GLN A 1 110 ? 1.241 2.988 14.543 1.00 97.62 110 GLN A O 1
ATOM 866 N N . LEU A 1 111 ? 0.549 5.056 15.083 1.00 98.12 111 LEU A N 1
ATOM 867 C CA . LEU A 1 111 ? 1.103 5.076 16.441 1.00 98.12 111 LEU A CA 1
ATOM 868 C C . LEU A 1 111 ? 0.418 4.045 17.362 1.00 98.12 111 LEU A C 1
ATOM 870 O O . LEU A 1 111 ? -0.742 3.711 17.123 1.00 98.12 111 LEU A O 1
ATOM 874 N N . PRO A 1 112 ? 1.088 3.569 18.429 1.00 98.00 112 PRO A N 1
ATOM 875 C CA . PRO A 1 112 ? 2.480 3.843 18.823 1.00 98.00 112 PRO A CA 1
ATOM 876 C C . PRO A 1 112 ? 3.482 3.165 17.890 1.00 98.00 112 PRO A C 1
ATOM 878 O O . PRO A 1 112 ? 3.264 2.025 17.489 1.00 98.00 112 PRO A O 1
ATOM 881 N N . ASP A 1 113 ? 4.574 3.836 17.542 1.00 97.44 113 ASP A N 1
ATOM 882 C CA . ASP A 1 113 ? 5.597 3.273 16.651 1.00 97.44 113 ASP A CA 1
ATOM 883 C C . ASP A 1 113 ? 6.901 2.979 17.391 1.00 97.44 113 ASP A C 1
ATOM 885 O O . ASP A 1 113 ? 6.994 3.169 18.602 1.00 97.44 113 ASP A O 1
ATOM 889 N N . TYR A 1 114 ? 7.897 2.450 16.679 1.00 96.81 114 TYR A N 1
ATOM 890 C CA . TYR A 1 114 ? 9.165 2.053 17.292 1.00 96.81 114 TYR A CA 1
ATOM 891 C C . TYR A 1 114 ? 9.867 3.212 18.019 1.00 96.81 114 TYR A C 1
ATOM 893 O O . TYR A 1 114 ? 10.496 2.991 19.055 1.00 96.81 114 TYR A O 1
ATOM 901 N N . TRP A 1 115 ? 9.739 4.432 17.495 1.00 97.12 115 TRP A N 1
ATOM 902 C CA . TRP A 1 115 ? 10.364 5.642 18.025 1.00 97.12 115 TRP A CA 1
ATOM 903 C C . TRP A 1 115 ? 9.478 6.357 19.056 1.00 97.12 115 TRP A C 1
ATOM 905 O O . TRP A 1 115 ? 10.001 7.055 19.918 1.00 97.12 115 TRP A O 1
ATOM 915 N N . HIS A 1 116 ? 8.160 6.150 18.998 1.00 97.50 116 HIS A N 1
ATOM 916 C CA . HIS A 1 116 ? 7.146 6.799 19.835 1.00 97.50 116 HIS A CA 1
ATOM 917 C C . HIS A 1 116 ? 6.291 5.753 20.569 1.00 97.50 116 HIS A C 1
ATOM 919 O O . HIS A 1 116 ? 5.092 5.602 20.310 1.00 97.50 116 HIS A O 1
ATOM 925 N N . GLN A 1 117 ? 6.923 4.978 21.451 1.00 97.44 117 GLN A N 1
ATOM 926 C CA . GLN A 1 117 ? 6.296 3.834 22.130 1.00 97.44 117 GLN A CA 1
ATOM 927 C C . GLN A 1 117 ? 5.344 4.237 23.267 1.00 97.44 117 GLN A C 1
ATOM 929 O O . GLN A 1 117 ? 4.473 3.458 23.644 1.00 97.44 117 GLN A O 1
ATOM 934 N N . ASP A 1 118 ? 5.502 5.446 23.800 1.00 97.25 118 ASP A N 1
ATOM 935 C CA . ASP A 1 118 ? 4.691 6.044 24.863 1.00 97.25 118 ASP A CA 1
ATOM 936 C C . ASP A 1 118 ? 3.431 6.753 24.342 1.00 97.25 118 ASP A C 1
ATOM 938 O O . ASP A 1 118 ? 2.589 7.179 25.138 1.00 97.25 118 ASP A O 1
ATOM 942 N N . ALA A 1 119 ? 3.271 6.857 23.018 1.00 97.56 119 ALA A N 1
ATOM 943 C CA . ALA A 1 119 ? 2.082 7.423 22.402 1.00 97.56 119 ALA A CA 1
ATOM 944 C C . ALA A 1 119 ? 0.816 6.672 22.853 1.00 97.56 119 ALA A C 1
ATOM 946 O O . ALA A 1 119 ? 0.789 5.446 22.945 1.00 97.56 119 ALA A O 1
ATOM 947 N N . LYS A 1 120 ? -0.265 7.412 23.104 1.00 95.94 120 LYS A N 1
ATOM 948 C CA . LYS A 1 120 ? -1.568 6.858 23.507 1.00 95.94 120 LYS A CA 1
ATOM 949 C C . LYS A 1 120 ? -2.656 7.392 22.582 1.00 95.94 120 LYS A C 1
ATOM 951 O O . LYS A 1 120 ? -3.356 8.332 22.955 1.00 95.94 120 LYS A O 1
ATOM 956 N N . PRO A 1 121 ? -2.749 6.888 21.342 1.00 96.69 121 PRO A N 1
ATOM 957 C CA . PRO A 1 121 ? -3.749 7.383 20.413 1.00 96.69 121 PRO A CA 1
ATOM 958 C C . PRO A 1 121 ? -5.153 7.008 20.889 1.00 96.69 121 PRO A C 1
ATOM 960 O O . PRO A 1 121 ? -5.395 5.881 21.326 1.00 96.69 121 PRO A O 1
ATOM 963 N N . SER A 1 122 ? -6.079 7.953 20.766 1.00 97.12 122 SER A N 1
ATOM 964 C CA . SER A 1 122 ? -7.507 7.688 20.930 1.00 97.12 122 SER A CA 1
ATOM 965 C C . SER A 1 122 ? -8.001 6.708 19.864 1.00 97.12 122 SER A C 1
ATOM 967 O O . SER A 1 122 ? -7.384 6.561 18.804 1.00 97.12 122 SER A O 1
ATOM 969 N N . GLU A 1 123 ? -9.124 6.046 20.138 1.00 98.12 123 GLU A N 1
ATOM 970 C CA . GLU A 1 123 ? -9.795 5.215 19.138 1.00 98.12 123 GLU A CA 1
ATOM 971 C C . GLU A 1 123 ? -10.149 6.055 17.896 1.00 98.12 123 GLU A C 1
ATOM 973 O O . GLU A 1 123 ? -10.679 7.161 18.044 1.00 98.12 123 GLU A O 1
ATOM 978 N N . PRO A 1 124 ? -9.855 5.580 16.671 1.00 97.62 124 PRO A N 1
ATOM 979 C CA . PRO A 1 124 ? -10.272 6.283 15.466 1.00 97.62 124 PRO A CA 1
ATOM 980 C C . PRO A 1 124 ? -11.798 6.236 15.335 1.00 97.62 124 PRO A C 1
ATOM 982 O O . PRO A 1 124 ? -12.363 5.178 15.062 1.00 97.62 124 PRO A O 1
ATOM 985 N N . GLU A 1 125 ? -12.460 7.390 15.474 1.00 96.69 125 GLU A N 1
ATOM 986 C CA . GLU A 1 125 ? -13.929 7.513 15.391 1.00 96.69 125 GLU A CA 1
ATOM 987 C C . GLU A 1 125 ? -14.490 6.841 14.134 1.00 96.69 125 GLU A C 1
ATOM 989 O O . GLU A 1 125 ? -15.460 6.077 14.190 1.00 96.69 125 GLU A O 1
ATOM 994 N N . ASP A 1 126 ? -13.805 7.071 13.015 1.00 96.62 126 ASP A N 1
ATOM 995 C CA . ASP A 1 126 ? -14.160 6.550 11.704 1.00 96.62 126 ASP A CA 1
ATOM 996 C C . ASP A 1 126 ? -13.321 5.326 11.292 1.00 96.62 126 ASP A C 1
ATOM 998 O O . ASP A 1 126 ? -13.189 5.026 10.106 1.00 96.62 126 ASP A O 1
ATOM 1002 N N . GLY A 1 127 ? -12.744 4.623 12.274 1.00 98.38 127 GLY A N 1
ATOM 1003 C CA . GLY A 1 127 ? -11.996 3.376 12.106 1.00 98.38 127 GLY A CA 1
ATOM 1004 C C . GLY A 1 127 ? -12.830 2.207 11.576 1.00 98.38 127 GLY A C 1
ATOM 1005 O O . GLY A 1 127 ? -14.041 2.327 11.388 1.00 98.38 127 GLY A O 1
ATOM 1006 N N . ILE A 1 128 ? -12.161 1.075 11.344 1.00 98.75 128 ILE A N 1
ATOM 1007 C CA . ILE A 1 128 ? -12.765 -0.150 10.793 1.00 98.75 128 ILE A CA 1
ATOM 1008 C C . ILE A 1 128 ? -12.738 -1.262 11.843 1.00 98.75 128 ILE A C 1
ATOM 1010 O O . ILE A 1 128 ? -11.663 -1.640 12.321 1.00 98.75 128 ILE A O 1
ATOM 1014 N N . ALA A 1 129 ? -13.902 -1.787 12.215 1.00 98.75 129 ALA A N 1
ATOM 1015 C CA . ALA A 1 129 ? -14.010 -2.852 13.211 1.00 98.75 129 ALA A CA 1
ATOM 1016 C C . ALA A 1 129 ? -13.527 -4.211 12.669 1.00 98.75 129 ALA A C 1
ATOM 1018 O O . ALA A 1 129 ? -13.483 -4.441 11.459 1.00 98.75 129 ALA A O 1
ATOM 1019 N N . LEU A 1 130 ? -13.194 -5.147 13.565 1.00 98.69 130 LEU A N 1
ATOM 1020 C CA . LEU A 1 130 ? -13.048 -6.547 13.153 1.00 98.69 130 LEU A CA 1
ATOM 1021 C C . LEU A 1 130 ? -14.390 -7.062 12.614 1.00 98.69 130 LEU A C 1
ATOM 1023 O O . LEU A 1 130 ? -15.449 -6.748 13.155 1.00 98.69 130 LEU A O 1
ATOM 1027 N N . GLY A 1 131 ? -14.351 -7.844 11.541 1.00 98.69 131 GLY A N 1
ATOM 1028 C CA . GLY A 1 131 ? -15.538 -8.363 10.865 1.00 98.69 131 GLY A CA 1
ATOM 1029 C C . GLY A 1 131 ? -16.246 -7.377 9.923 1.00 98.69 131 GLY A C 1
ATOM 1030 O O . GLY A 1 131 ? -17.055 -7.824 9.111 1.00 98.69 131 GLY A O 1
ATOM 1031 N N . GLU A 1 132 ? -15.930 -6.077 9.974 1.00 98.75 132 GLU A N 1
ATOM 1032 C CA . GLU A 1 132 ? -16.459 -5.073 9.041 1.00 98.75 132 GLU A CA 1
ATOM 1033 C C . GLU A 1 132 ? -15.872 -5.292 7.641 1.00 98.75 132 GLU A C 1
ATOM 1035 O O . GLU A 1 132 ? -14.652 -5.370 7.467 1.00 98.75 132 GLU A O 1
ATOM 1040 N N . VAL A 1 133 ? -16.748 -5.402 6.638 1.00 98.81 133 VAL A N 1
ATOM 1041 C CA . VAL A 1 133 ? -16.339 -5.527 5.237 1.00 98.81 133 VAL A CA 1
ATOM 1042 C C . VAL A 1 133 ? -15.996 -4.148 4.686 1.00 98.81 133 VAL A C 1
ATOM 1044 O O . VAL A 1 133 ? -16.797 -3.219 4.749 1.00 98.81 133 VAL A O 1
ATOM 1047 N N . PHE A 1 134 ? -14.815 -4.033 4.095 1.00 98.88 134 PHE A N 1
ATOM 1048 C CA . PHE A 1 134 ? -14.363 -2.852 3.374 1.00 98.88 134 PHE A CA 1
ATOM 1049 C C . PHE A 1 134 ? -13.594 -3.277 2.127 1.00 98.88 134 PHE A C 1
ATOM 1051 O O . PHE A 1 134 ? -13.202 -4.437 1.976 1.00 98.88 134 PHE A O 1
ATOM 1058 N N . SER A 1 135 ? -13.361 -2.329 1.227 1.00 98.94 135 SER A N 1
ATOM 1059 C CA . SER A 1 135 ? -12.487 -2.545 0.081 1.00 98.94 135 SER A CA 1
ATOM 1060 C C . SER A 1 135 ? -11.310 -1.585 0.101 1.00 98.94 135 SER A C 1
ATOM 1062 O O . SER A 1 135 ? -11.387 -0.487 0.657 1.00 98.94 135 SER A O 1
ATOM 1064 N N . TYR A 1 136 ? -10.215 -1.992 -0.528 1.00 98.94 136 TYR A N 1
ATOM 1065 C CA . TYR A 1 136 ? -9.127 -1.087 -0.858 1.00 98.94 136 TYR A CA 1
ATOM 1066 C C . TYR A 1 136 ? -8.797 -1.160 -2.342 1.00 98.94 136 TYR A C 1
ATOM 1068 O O . TYR A 1 136 ? -8.985 -2.189 -2.992 1.00 98.94 136 TYR A O 1
ATOM 1076 N N . ARG A 1 137 ? -8.235 -0.064 -2.847 1.00 98.94 137 ARG A N 1
ATOM 1077 C CA . ARG A 1 137 ? -7.597 0.014 -4.156 1.00 98.94 137 ARG A CA 1
ATOM 1078 C C . ARG A 1 137 ? -6.192 0.569 -4.004 1.00 98.94 137 ARG A C 1
ATOM 1080 O O . ARG A 1 137 ? -6.027 1.666 -3.475 1.00 98.94 137 ARG A O 1
ATOM 1087 N N . ILE A 1 138 ? -5.202 -0.162 -4.504 1.00 98.88 138 ILE A N 1
ATOM 1088 C CA . ILE A 1 138 ? -3.836 0.325 -4.716 1.00 98.88 138 ILE A CA 1
ATOM 1089 C C . ILE A 1 138 ? -3.664 0.476 -6.225 1.00 98.88 138 ILE A C 1
ATOM 1091 O O . ILE A 1 138 ? -3.654 -0.516 -6.949 1.00 98.88 138 ILE A O 1
ATOM 1095 N N . HIS A 1 139 ? -3.570 1.714 -6.695 1.00 98.88 139 HIS A N 1
ATOM 1096 C CA . HIS A 1 139 ? -3.479 2.039 -8.113 1.00 98.88 139 HIS A CA 1
ATOM 1097 C C . HIS A 1 139 ? -2.185 2.791 -8.414 1.00 98.88 139 HIS A C 1
ATOM 1099 O O . HIS A 1 139 ? -1.841 3.740 -7.706 1.00 98.88 139 HIS A O 1
ATOM 1105 N N . VAL A 1 140 ? -1.494 2.377 -9.470 1.00 98.62 140 VAL A N 1
ATOM 1106 C CA . VAL A 1 140 ? -0.351 3.091 -10.032 1.00 98.62 140 VAL A CA 1
ATOM 1107 C C . VAL A 1 140 ? -0.670 3.513 -11.458 1.00 98.62 140 VAL A C 1
ATOM 1109 O O . VAL A 1 140 ? -1.108 2.685 -12.248 1.00 98.62 140 VAL A O 1
ATOM 1112 N N . ASP A 1 141 ? -0.404 4.783 -11.759 1.00 98.38 141 ASP A N 1
ATOM 1113 C CA . ASP A 1 141 ? -0.383 5.371 -13.102 1.00 98.38 141 ASP A CA 1
ATOM 1114 C C . ASP A 1 141 ? 0.929 6.156 -13.253 1.00 98.38 141 ASP A C 1
ATOM 1116 O O . ASP A 1 141 ? 1.111 7.245 -12.683 1.00 98.38 141 ASP A O 1
ATOM 1120 N N . GLY A 1 142 ? 1.907 5.539 -13.920 1.00 98.00 142 GLY A N 1
ATOM 1121 C CA . GLY A 1 142 ? 3.270 6.042 -14.022 1.00 98.00 142 GLY A CA 1
ATOM 1122 C C . GLY A 1 142 ? 3.901 6.250 -12.645 1.00 98.00 142 GLY A C 1
ATOM 1123 O O . GLY A 1 142 ? 4.150 5.309 -11.900 1.00 98.00 142 GLY A O 1
ATOM 1124 N N . ASN A 1 143 ? 4.167 7.509 -12.290 1.00 98.31 143 ASN A N 1
ATOM 1125 C CA . ASN A 1 143 ? 4.755 7.867 -10.994 1.00 98.31 143 ASN A CA 1
ATOM 1126 C C . ASN A 1 143 ? 3.714 8.180 -9.908 1.00 98.31 143 ASN A C 1
ATOM 1128 O O . ASN A 1 143 ? 4.092 8.566 -8.806 1.00 98.31 143 ASN A O 1
ATOM 1132 N N . LYS A 1 144 ? 2.413 8.052 -10.180 1.00 98.69 144 LYS A N 1
ATOM 1133 C CA . LYS A 1 144 ? 1.365 8.360 -9.202 1.00 98.69 144 LYS A CA 1
ATOM 1134 C C . LYS A 1 144 ? 0.886 7.085 -8.528 1.00 98.69 144 LYS A C 1
ATOM 1136 O O . LYS A 1 144 ? 0.248 6.258 -9.166 1.00 98.69 144 LYS A O 1
ATOM 1141 N N . LEU A 1 145 ? 1.136 6.963 -7.227 1.00 98.88 145 LEU A N 1
ATOM 1142 C CA . LEU A 1 145 ? 0.526 5.940 -6.379 1.00 98.88 145 LEU A CA 1
ATOM 1143 C C . LEU A 1 145 ? -0.724 6.522 -5.727 1.00 98.88 145 LEU A C 1
ATOM 1145 O O . LEU A 1 145 ? -0.620 7.493 -4.984 1.00 98.88 145 LEU A O 1
ATOM 1149 N N . THR A 1 146 ? -1.887 5.920 -5.950 1.00 98.94 146 THR A N 1
ATOM 1150 C CA . THR A 1 146 ? -3.135 6.278 -5.267 1.00 98.94 146 THR A CA 1
ATOM 1151 C C . THR A 1 146 ? -3.657 5.091 -4.473 1.00 98.94 146 THR A C 1
ATOM 1153 O O . THR A 1 146 ? -3.947 4.036 -5.035 1.00 98.94 146 THR A O 1
ATOM 1156 N N . VAL A 1 147 ? -3.803 5.275 -3.161 1.00 98.94 147 VAL A N 1
ATOM 1157 C CA . VAL A 1 147 ? -4.405 4.288 -2.258 1.00 98.94 147 VAL A CA 1
ATOM 1158 C C . VAL A 1 147 ? -5.770 4.799 -1.817 1.00 98.94 147 VAL A C 1
ATOM 1160 O O . VAL A 1 147 ? -5.875 5.926 -1.339 1.00 98.94 147 VAL A O 1
ATOM 1163 N N . THR A 1 148 ? -6.812 3.990 -2.002 1.00 98.94 148 THR A N 1
ATOM 1164 C CA . THR A 1 148 ? -8.208 4.326 -1.671 1.00 98.94 148 THR A CA 1
ATOM 1165 C C . THR A 1 148 ? -8.798 3.270 -0.747 1.00 98.94 148 THR A C 1
ATOM 1167 O O . THR A 1 148 ? -8.594 2.083 -0.988 1.00 98.94 148 THR A O 1
ATOM 1170 N N . ILE A 1 149 ? -9.538 3.693 0.278 1.00 98.88 149 ILE A N 1
ATOM 1171 C CA . ILE A 1 149 ? -10.378 2.848 1.132 1.00 98.88 149 ILE A CA 1
ATOM 1172 C C . ILE A 1 149 ? -11.835 3.169 0.834 1.00 98.88 149 ILE A C 1
ATOM 1174 O O . ILE A 1 149 ? -12.225 4.336 0.856 1.00 98.88 149 ILE A O 1
ATOM 1178 N N . ILE A 1 150 ? -12.611 2.122 0.575 1.00 98.88 150 ILE A N 1
ATOM 1179 C CA . ILE A 1 150 ? -14.002 2.185 0.130 1.00 98.88 150 ILE A CA 1
ATOM 1180 C C . ILE A 1 150 ? -14.838 1.404 1.142 1.00 98.88 150 ILE A C 1
ATOM 1182 O O . ILE A 1 150 ? -14.504 0.266 1.488 1.00 98.88 150 ILE A O 1
ATOM 1186 N N . ARG A 1 151 ? -15.914 2.013 1.638 1.00 98.50 151 ARG A N 1
ATOM 1187 C CA . ARG A 1 151 ? -16.816 1.417 2.632 1.00 98.50 151 ARG A CA 1
ATOM 1188 C C . ARG A 1 151 ? -18.253 1.723 2.255 1.00 98.50 151 ARG A C 1
ATOM 1190 O O . ARG A 1 151 ? -18.544 2.828 1.804 1.00 98.50 151 ARG A O 1
ATOM 1197 N N . ASP A 1 152 ? -19.135 0.754 2.461 1.00 95.69 152 ASP A N 1
ATOM 1198 C CA . ASP A 1 152 ? -20.549 0.929 2.150 1.00 95.69 152 ASP A CA 1
ATOM 1199 C C . ASP A 1 152 ? -21.143 2.112 2.934 1.00 95.69 152 ASP A C 1
ATOM 1201 O O . ASP A 1 152 ? -20.847 2.311 4.115 1.00 95.69 152 ASP A O 1
ATOM 1205 N N . GLY A 1 153 ? -21.926 2.944 2.247 1.00 97.06 153 GLY A N 1
ATOM 1206 C CA . GLY A 1 153 ? -22.545 4.142 2.818 1.00 97.06 153 GLY A CA 1
ATOM 1207 C C . GLY A 1 153 ? -21.590 5.250 3.294 1.00 97.06 153 GLY A C 1
ATOM 1208 O O . GLY A 1 153 ? -22.060 6.199 3.923 1.00 97.06 153 GLY A O 1
ATOM 1209 N N . LYS A 1 154 ? -20.278 5.177 3.019 1.00 97.88 154 LYS A N 1
ATOM 1210 C CA . LYS A 1 154 ? -19.296 6.202 3.419 1.00 97.88 154 LYS A CA 1
ATOM 1211 C C . LYS A 1 154 ? -18.527 6.767 2.217 1.00 97.88 154 LYS A C 1
ATOM 1213 O O . LYS A 1 154 ? -18.315 6.049 1.245 1.00 97.88 154 LYS A O 1
ATOM 1218 N N . PRO A 1 155 ? -18.064 8.031 2.277 1.00 98.25 155 PRO A N 1
ATOM 1219 C CA . PRO A 1 155 ? -17.177 8.580 1.257 1.00 98.25 155 PRO A CA 1
ATOM 1220 C C . PRO A 1 155 ? -15.853 7.815 1.185 1.00 98.25 155 PRO A C 1
ATOM 1222 O O . PRO A 1 155 ? -15.306 7.402 2.214 1.00 98.25 155 PRO A O 1
ATOM 1225 N N . ASP A 1 156 ? -15.307 7.708 -0.024 1.00 98.62 156 ASP A N 1
ATOM 1226 C CA . ASP A 1 156 ? -13.969 7.171 -0.245 1.00 98.62 156 ASP A CA 1
ATOM 1227 C C . ASP A 1 156 ? -12.916 8.006 0.490 1.00 98.62 156 ASP A C 1
ATOM 1229 O O . ASP A 1 156 ? -12.885 9.238 0.411 1.00 98.62 156 ASP A O 1
ATOM 1233 N N . VAL A 1 157 ? -11.990 7.319 1.154 1.00 98.69 157 VAL A N 1
ATOM 1234 C CA . VAL A 1 157 ? -10.814 7.940 1.768 1.00 98.69 157 VAL A CA 1
ATOM 1235 C C . VAL A 1 157 ? -9.609 7.612 0.906 1.00 98.69 157 VAL A C 1
ATOM 1237 O O . VAL A 1 157 ? -9.266 6.443 0.741 1.00 98.69 157 VAL A O 1
ATOM 1240 N N . SER A 1 158 ? -8.950 8.628 0.350 1.00 98.56 158 SER A N 1
ATOM 1241 C CA . SER A 1 158 ? -7.860 8.425 -0.604 1.00 98.56 158 SER A CA 1
ATOM 1242 C C . SER A 1 158 ? -6.625 9.264 -0.300 1.00 98.56 158 SER A C 1
ATOM 1244 O O . SER A 1 158 ? -6.687 10.348 0.284 1.00 98.56 158 SER A O 1
ATOM 1246 N N . LYS A 1 159 ? -5.469 8.747 -0.717 1.00 98.81 159 LYS A N 1
ATOM 1247 C CA . LYS A 1 159 ? -4.202 9.470 -0.698 1.00 98.81 159 LYS A CA 1
ATOM 1248 C C . LYS A 1 159 ? -3.412 9.157 -1.959 1.00 98.81 159 LYS A C 1
ATOM 1250 O O . LYS A 1 159 ? -3.147 7.992 -2.251 1.00 98.81 159 LYS A O 1
ATOM 1255 N N . THR A 1 160 ? -2.986 10.211 -2.648 1.00 98.81 160 THR A N 1
ATOM 1256 C CA . THR A 1 160 ? -2.046 10.128 -3.768 1.00 98.81 160 THR A CA 1
ATOM 1257 C C . THR A 1 160 ? -0.648 10.551 -3.323 1.00 98.81 160 THR A C 1
ATOM 1259 O O . THR A 1 160 ? -0.490 11.524 -2.577 1.00 98.81 160 THR A O 1
ATOM 1262 N N . VAL A 1 161 ? 0.359 9.812 -3.779 1.00 98.62 161 VAL A N 1
ATOM 1263 C CA . V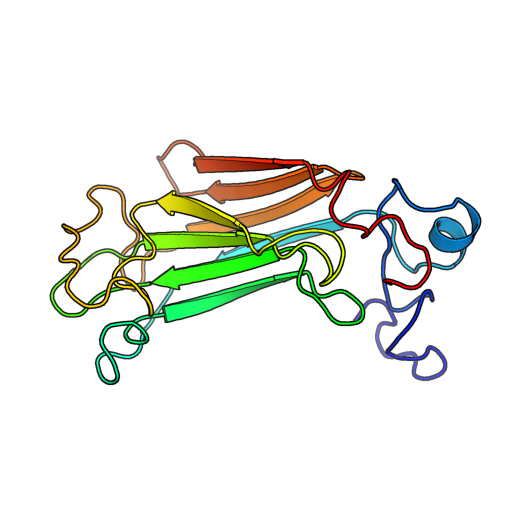AL A 1 161 ? 1.788 10.038 -3.549 1.00 98.62 161 VAL A CA 1
ATOM 1264 C C . VAL A 1 161 ? 2.487 10.136 -4.902 1.00 98.62 161 VAL A C 1
ATOM 1266 O O . VAL A 1 161 ? 2.258 9.311 -5.787 1.00 98.62 161 VAL A O 1
ATOM 1269 N N . ASP A 1 162 ? 3.335 11.152 -5.053 1.00 98.50 162 ASP A N 1
ATOM 1270 C CA . ASP A 1 162 ? 4.229 11.283 -6.201 1.00 98.50 162 ASP A CA 1
ATOM 1271 C C . ASP A 1 162 ? 5.519 10.489 -5.951 1.00 98.50 162 ASP A C 1
ATOM 1273 O O . ASP A 1 162 ? 6.295 10.802 -5.048 1.00 98.50 162 ASP A O 1
ATOM 1277 N N . MET A 1 163 ? 5.740 9.462 -6.766 1.00 98.38 163 MET A N 1
ATOM 1278 C CA . MET A 1 163 ? 6.905 8.580 -6.737 1.00 98.38 163 MET A CA 1
ATOM 1279 C C . MET A 1 163 ? 7.993 8.992 -7.740 1.00 98.38 163 MET A C 1
ATOM 1281 O O . MET A 1 163 ? 8.947 8.243 -7.945 1.00 98.38 163 MET A O 1
ATOM 1285 N N . SER A 1 164 ? 7.891 10.168 -8.373 1.00 97.75 164 SER A N 1
ATOM 1286 C CA . SER A 1 164 ? 8.825 10.627 -9.418 1.00 97.75 164 SER A CA 1
ATOM 1287 C C . SER A 1 164 ? 10.284 10.723 -8.970 1.00 97.75 164 SER A C 1
ATOM 1289 O O . SER A 1 164 ? 11.189 10.708 -9.800 1.00 97.75 164 SER A O 1
ATOM 1291 N N . LYS A 1 165 ? 10.524 10.810 -7.658 1.00 97.50 165 LYS A N 1
ATOM 1292 C CA . LYS A 1 165 ? 11.860 10.852 -7.048 1.00 97.50 165 LYS A CA 1
ATOM 1293 C C . LYS A 1 165 ? 12.209 9.577 -6.287 1.00 97.50 165 LYS A C 1
ATOM 1295 O O . LYS A 1 165 ? 13.160 9.588 -5.516 1.00 97.50 165 LYS A O 1
ATOM 1300 N N . SER A 1 166 ? 11.458 8.497 -6.491 1.00 97.69 166 SER A N 1
ATOM 1301 C CA . SER A 1 166 ? 11.598 7.256 -5.722 1.00 97.69 166 SER A CA 1
ATOM 1302 C C . SER A 1 166 ? 12.460 6.196 -6.414 1.00 97.69 166 SER A C 1
ATOM 1304 O O . SER A 1 166 ? 12.798 5.182 -5.798 1.00 97.69 166 SER A O 1
ATOM 1306 N N . GLY A 1 167 ? 12.864 6.441 -7.666 1.00 96.31 167 GLY A N 1
ATOM 1307 C CA . GLY A 1 167 ? 13.791 5.606 -8.426 1.00 96.31 167 GLY A CA 1
ATOM 1308 C C . GLY A 1 167 ? 13.148 4.386 -9.096 1.00 96.31 167 GLY A C 1
ATOM 1309 O O . GLY A 1 167 ? 13.873 3.498 -9.554 1.00 96.31 167 GLY A O 1
ATOM 1310 N N . TYR A 1 168 ? 11.820 4.293 -9.115 1.00 96.50 168 TYR A N 1
ATOM 1311 C CA . TYR A 1 168 ? 11.075 3.162 -9.679 1.00 96.50 168 TYR A CA 1
ATOM 1312 C C . TYR A 1 168 ? 10.946 3.218 -11.210 1.00 96.50 168 TYR A C 1
ATOM 1314 O O . TYR A 1 168 ? 10.653 2.218 -11.856 1.00 96.50 168 TYR A O 1
ATOM 1322 N N . GLU A 1 169 ? 11.287 4.345 -11.825 1.00 91.56 169 GLU A N 1
ATOM 1323 C CA . GLU A 1 169 ? 11.428 4.491 -13.273 1.00 91.56 169 GLU A CA 1
ATOM 1324 C C . GLU A 1 169 ? 12.605 3.685 -13.850 1.00 91.56 169 GLU A C 1
ATOM 1326 O O . GLU A 1 169 ? 12.668 3.455 -15.059 1.00 91.56 169 GLU A O 1
ATOM 1331 N N . ALA A 1 170 ? 13.545 3.231 -13.013 1.00 90.81 170 ALA A N 1
ATOM 1332 C CA . ALA A 1 170 ? 14.696 2.466 -13.474 1.00 90.81 170 ALA A CA 1
ATOM 1333 C C . ALA A 1 170 ? 14.270 1.080 -14.006 1.00 90.81 170 ALA A C 1
ATOM 1335 O O . ALA A 1 170 ? 13.617 0.322 -13.288 1.00 90.81 170 ALA A O 1
ATOM 1336 N N . PRO A 1 171 ? 14.711 0.679 -15.214 1.00 81.38 171 PRO A N 1
ATOM 1337 C CA . PRO A 1 171 ? 14.251 -0.556 -15.846 1.00 81.38 171 PRO A CA 1
ATOM 1338 C C . PRO A 1 171 ? 14.663 -1.815 -15.073 1.00 81.38 171 PRO A C 1
ATOM 1340 O O . PRO A 1 171 ? 14.062 -2.854 -15.245 1.00 81.38 171 PRO A O 1
ATOM 1343 N N . SER A 1 172 ? 15.652 -1.759 -14.180 1.00 83.62 172 SER A N 1
ATOM 1344 C CA . SER A 1 172 ? 16.072 -2.914 -13.370 1.00 83.62 172 SER A CA 1
ATOM 1345 C C . SER A 1 172 ? 15.185 -3.213 -12.150 1.00 83.62 172 SER A C 1
ATOM 1347 O O . SER A 1 172 ? 15.552 -4.053 -11.322 1.00 83.62 172 SER A O 1
ATOM 1349 N N 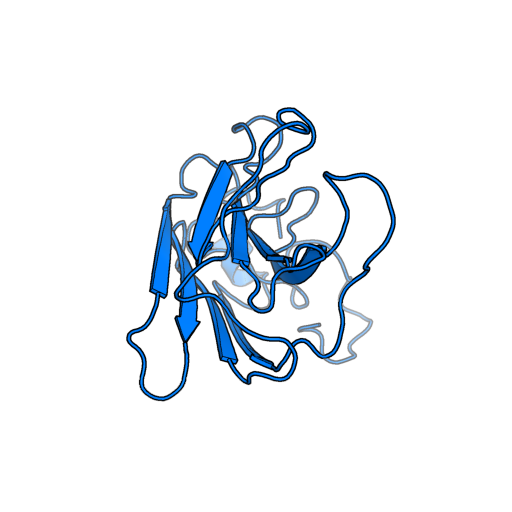. GLN A 1 173 ? 14.084 -2.477 -11.965 1.00 81.38 173 GLN A N 1
ATOM 1350 C CA . GLN A 1 173 ? 13.227 -2.584 -10.774 1.00 81.38 173 GLN A CA 1
ATOM 1351 C C . GLN A 1 173 ? 12.043 -3.539 -10.918 1.00 81.38 173 GLN A C 1
ATOM 1353 O O . GLN A 1 173 ? 11.396 -3.827 -9.910 1.00 81.38 173 GLN A O 1
ATOM 1358 N N . TRP A 1 174 ? 11.795 -4.030 -12.127 1.00 73.31 174 TRP A N 1
ATOM 1359 C CA . TRP A 1 174 ? 10.660 -4.882 -12.470 1.00 73.31 174 TRP A CA 1
ATOM 1360 C C . TRP A 1 174 ? 11.146 -6.244 -12.943 1.00 73.31 174 TRP A C 1
ATOM 1362 O O . TRP A 1 174 ? 12.331 -6.323 -13.347 1.00 73.31 174 TRP A O 1
#

Radius of gyration: 17.55 Å; chains: 1; bounding box: 42×33×49 Å

Foldseek 3Di:
DQCPPPPVWDCDAQALNAEAEPLADPVSRVRHVYYWDKDKDKDFAQDWAADDALQPGFKDFDDFDAWPHWTQKTWMWGDYPPAFFIWIKMWGAQPPVQDHIDIGGQFFDSPPHPVNSVDDGDHGPPGGGGVFIKMWMFTGHRQKTKIWIGHPPDDIGMDIDGNVRRCRNYNGTD

pLDDT: mean 97.21, std 3.08, range [73.31, 98.94]

Secondary structure (DSSP, 8-state):
-TTTT-TTS-SSSSSTTSEE-TTS-HHHHHHSSEESEEEEEEEE------SS-TTTTTEEEEEEE--SSS-SEEEEEE--TT-SEEEEEEEE---TTT---EEEEEES---S-SS-TT--PPP-TT-EETT-EEEEEEEEETTEEEEEEE-TTS--EEEEEE-TTTTTTSGGG-

Sequence (174 aa):
MIRAGDYSVKDKGVNKNNWAFSSTTKDAQAQAGGVDGTLEATLKIDHTTATGNVYQIGRVIIGQIHATKDEPCRLYYRLLPGQTKGSIYFAHEPRKKFGKEQWHRLIGTQLPDYWHQDAKPSEPEDGIALGEVFSYRIHVDGNKLTVTIIRDGKPDVSKTVDMSKSGYEAPSQW